Protein AF-A0A4S0QRS9-F1 (afdb_monomer)

pLDDT: mean 95.57, std 4.65, range [70.19, 98.81]

Mean predicted aligned error: 3.12 Å

Radius of gyration: 15.11 Å; Cα contacts (8 Å, |Δi|>4): 21; chains: 1; bounding box: 31×20×39 Å

Structure (mmCIF, N/CA/C/O backbone):
data_AF-A0A4S0QRS9-F1
#
_entry.id   AF-A0A4S0QRS9-F1
#
loop_
_atom_site.group_PDB
_atom_site.id
_atom_site.type_symbol
_atom_site.label_atom_id
_atom_site.label_alt_id
_atom_site.label_comp_id
_atom_site.label_asym_id
_atom_site.label_entity_id
_atom_site.label_seq_id
_atom_site.pdbx_PDB_ins_code
_atom_site.Cartn_x
_atom_site.Cartn_y
_atom_site.Cartn_z
_atom_site.occupancy
_atom_site.B_iso_or_equiv
_atom_site.auth_seq_id
_atom_site.auth_comp_id
_atom_site.auth_asym_id
_atom_site.auth_atom_id
_atom_site.pdbx_PDB_model_num
ATOM 1 N N . ALA A 1 1 ? 11.392 5.254 6.844 1.00 94.44 1 ALA A N 1
ATOM 2 C CA . ALA A 1 1 ? 11.210 3.938 7.490 1.00 94.44 1 ALA A CA 1
ATOM 3 C C . ALA A 1 1 ? 11.552 4.024 8.972 1.00 94.44 1 ALA A C 1
ATOM 5 O O . ALA A 1 1 ? 10.625 4.032 9.764 1.00 94.44 1 ALA A O 1
ATOM 6 N N . GLN A 1 2 ? 12.829 4.223 9.327 1.00 96.19 2 GLN A N 1
ATOM 7 C CA . GLN A 1 2 ? 13.310 4.276 10.719 1.00 96.19 2 GLN A CA 1
ATOM 8 C C . GLN A 1 2 ? 12.527 5.268 11.597 1.00 96.19 2 GLN A C 1
ATOM 10 O O . GLN A 1 2 ? 11.828 4.849 12.507 1.00 96.19 2 GLN A O 1
ATOM 15 N N . ASN A 1 3 ? 12.518 6.559 11.246 1.00 96.62 3 ASN A N 1
ATOM 16 C CA . ASN A 1 3 ? 11.811 7.583 12.036 1.00 96.62 3 ASN A CA 1
ATOM 17 C C . ASN A 1 3 ? 10.283 7.413 12.083 1.00 96.62 3 ASN A C 1
ATOM 19 O O . ASN A 1 3 ? 9.627 8.043 12.901 1.00 96.62 3 ASN A O 1
ATOM 23 N N . ALA A 1 4 ? 9.712 6.610 11.183 1.00 95.44 4 ALA A N 1
ATOM 24 C CA . ALA A 1 4 ? 8.276 6.352 11.141 1.00 95.44 4 ALA A CA 1
ATOM 25 C C . ALA A 1 4 ? 7.888 5.054 11.872 1.00 95.44 4 ALA A C 1
ATOM 27 O O . ALA A 1 4 ? 6.704 4.747 11.938 1.00 95.44 4 ALA A O 1
ATOM 28 N N . GLY A 1 5 ? 8.855 4.268 12.365 1.00 96.69 5 GLY A N 1
ATOM 29 C CA . GLY A 1 5 ? 8.584 2.975 13.003 1.00 96.69 5 GLY A CA 1
ATOM 30 C C . GLY A 1 5 ? 7.958 1.938 12.063 1.00 96.69 5 GLY A C 1
ATOM 31 O O . GLY A 1 5 ? 7.270 1.031 12.520 1.00 96.69 5 GLY A O 1
ATOM 32 N N . ILE A 1 6 ? 8.158 2.069 10.744 1.00 97.12 6 ILE A N 1
ATOM 33 C CA . ILE A 1 6 ? 7.581 1.152 9.750 1.00 97.12 6 ILE A CA 1
ATOM 34 C C . ILE A 1 6 ? 8.634 0.212 9.173 1.00 97.12 6 ILE A C 1
ATOM 36 O O . ILE A 1 6 ? 9.774 0.605 8.905 1.00 97.12 6 ILE A O 1
ATOM 40 N N . THR A 1 7 ? 8.199 -1.006 8.863 1.00 97.88 7 THR A N 1
ATOM 41 C CA . THR A 1 7 ? 8.937 -1.894 7.964 1.00 97.88 7 THR A CA 1
ATOM 42 C C . THR A 1 7 ? 8.589 -1.514 6.529 1.00 97.88 7 THR A C 1
ATOM 44 O O . THR A 1 7 ? 7.424 -1.547 6.144 1.00 97.88 7 THR A O 1
ATOM 47 N N . LEU A 1 8 ? 9.589 -1.122 5.739 1.00 98.12 8 LEU A N 1
ATOM 48 C CA . LEU A 1 8 ? 9.410 -0.707 4.349 1.00 98.12 8 LEU A CA 1
ATOM 49 C C . LEU A 1 8 ? 10.344 -1.509 3.449 1.00 98.12 8 LEU A C 1
ATOM 51 O O . LEU A 1 8 ? 11.557 -1.472 3.635 1.00 98.12 8 LEU A O 1
ATOM 55 N N . HIS A 1 9 ? 9.774 -2.168 2.445 1.00 98.44 9 HIS A N 1
ATOM 56 C CA . HIS A 1 9 ? 10.523 -2.813 1.377 1.00 98.44 9 HIS A CA 1
ATOM 57 C C . HIS A 1 9 ? 10.173 -2.151 0.046 1.00 98.44 9 HIS A C 1
ATOM 59 O O . HIS A 1 9 ? 9.001 -1.921 -0.251 1.00 98.44 9 HIS A O 1
ATOM 65 N N . VAL A 1 10 ? 11.196 -1.827 -0.741 1.00 98.31 10 VAL A N 1
ATOM 66 C CA . VAL A 1 10 ? 11.050 -1.260 -2.081 1.00 98.31 10 VAL A CA 1
ATOM 67 C C . VAL A 1 10 ? 11.931 -2.074 -3.012 1.00 98.31 10 VAL A C 1
ATOM 69 O O . VAL A 1 10 ? 13.133 -2.190 -2.785 1.00 98.31 10 VAL A O 1
ATOM 72 N N . THR A 1 11 ? 11.334 -2.637 -4.057 1.00 98.50 11 THR A N 1
ATOM 73 C CA . THR A 1 11 ? 12.040 -3.436 -5.057 1.00 98.50 11 THR A CA 1
ATOM 74 C C . THR A 1 11 ? 11.800 -2.826 -6.425 1.00 98.50 11 THR A C 1
ATOM 76 O O . THR A 1 11 ? 10.657 -2.689 -6.854 1.00 98.50 11 THR A O 1
ATOM 79 N N . ASN A 1 12 ? 12.878 -2.473 -7.120 1.00 98.25 12 ASN A N 1
ATOM 80 C CA . ASN A 1 12 ? 12.799 -2.133 -8.531 1.00 98.25 12 ASN A CA 1
ATOM 81 C C . ASN A 1 12 ? 12.904 -3.421 -9.354 1.00 98.25 12 ASN A C 1
ATOM 83 O O . ASN A 1 12 ? 13.958 -4.053 -9.361 1.00 98.25 12 ASN A O 1
ATOM 87 N N . HIS A 1 13 ? 11.829 -3.817 -10.031 1.00 98.00 13 HIS A N 1
ATOM 88 C CA . HIS A 1 13 ? 11.828 -5.044 -10.831 1.00 98.00 13 HIS A CA 1
ATOM 89 C C . HIS A 1 13 ? 12.576 -4.883 -12.160 1.00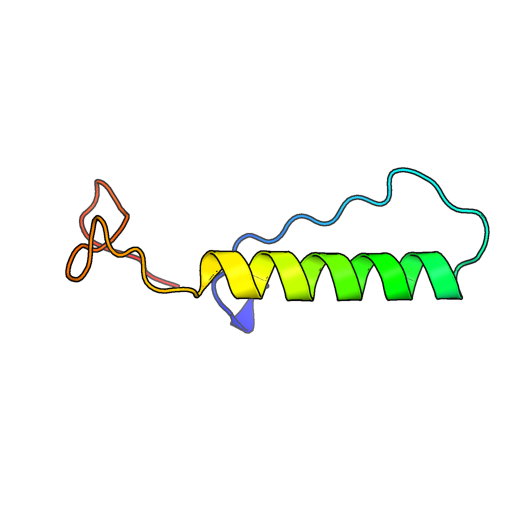 98.00 13 HIS A C 1
ATOM 91 O O . HIS A 1 13 ? 13.226 -5.820 -12.614 1.00 98.00 13 HIS A O 1
ATOM 97 N N . TYR A 1 14 ? 12.481 -3.708 -12.787 1.00 98.00 14 TYR A N 1
ATOM 98 C CA . TYR A 1 14 ? 13.127 -3.387 -14.058 1.00 98.00 14 TYR A CA 1
ATOM 99 C C . TYR A 1 14 ? 13.102 -1.876 -14.304 1.00 98.00 14 TYR A C 1
ATOM 101 O O . TYR A 1 14 ? 12.260 -1.154 -13.778 1.00 98.00 14 TYR A O 1
ATOM 109 N N . GLY A 1 15 ? 13.995 -1.391 -15.162 1.00 97.50 15 GLY A N 1
ATOM 110 C CA . GLY A 1 15 ? 13.978 -0.013 -15.643 1.00 97.50 15 GLY A CA 1
ATOM 111 C C . GLY A 1 15 ? 15.318 0.377 -16.255 1.00 97.50 15 GLY A C 1
ATOM 112 O O . GLY A 1 15 ? 16.353 -0.144 -15.855 1.00 97.50 15 GLY A O 1
ATOM 113 N N . ALA A 1 16 ? 15.293 1.297 -17.220 1.00 97.69 16 ALA A N 1
ATOM 114 C CA . ALA A 1 16 ? 16.498 1.803 -17.889 1.00 97.69 16 ALA A CA 1
ATOM 115 C C . ALA A 1 16 ? 16.765 3.294 -17.617 1.00 97.69 16 ALA A C 1
ATOM 117 O O . ALA A 1 16 ? 17.872 3.776 -17.828 1.00 97.69 16 ALA A O 1
ATOM 118 N N . ASN A 1 17 ? 15.753 4.038 -17.158 1.00 98.56 17 ASN A N 1
ATOM 119 C CA . ASN A 1 17 ? 15.856 5.467 -16.884 1.00 98.56 17 ASN A CA 1
ATOM 120 C C . ASN A 1 17 ? 15.772 5.720 -15.373 1.00 98.56 17 ASN A C 1
ATOM 122 O O . ASN A 1 17 ? 14.756 5.422 -14.746 1.00 98.56 17 ASN A O 1
ATOM 126 N N . ASN A 1 18 ? 16.823 6.313 -14.807 1.00 98.62 18 ASN A N 1
ATOM 127 C CA . ASN A 1 18 ? 16.933 6.547 -13.366 1.00 98.62 18 ASN A CA 1
ATOM 128 C C . ASN A 1 18 ? 15.848 7.482 -12.814 1.00 98.62 18 ASN A C 1
ATOM 130 O O . ASN A 1 18 ? 15.378 7.261 -11.699 1.00 98.62 18 ASN A O 1
ATOM 134 N N . HIS A 1 19 ? 15.422 8.490 -13.584 1.00 98.56 19 HIS A N 1
ATOM 135 C CA . HIS A 1 19 ? 14.343 9.391 -13.177 1.00 98.56 19 HIS A CA 1
ATOM 136 C C . HIS A 1 19 ? 13.029 8.617 -13.023 1.00 98.56 19 HIS A C 1
ATOM 138 O O . HIS A 1 19 ? 12.401 8.681 -11.968 1.00 98.56 19 HIS A O 1
ATOM 144 N N . HIS A 1 20 ? 12.670 7.798 -14.016 1.00 98.62 20 HIS A N 1
ATOM 145 C CA . HIS A 1 20 ? 11.461 6.974 -13.943 1.00 98.62 20 HIS A CA 1
ATOM 146 C C . HIS A 1 20 ? 11.544 5.901 -12.848 1.00 98.62 20 HIS A C 1
ATOM 148 O O . HIS A 1 20 ? 10.553 5.650 -12.166 1.00 98.62 20 HIS A O 1
ATOM 154 N N . ILE A 1 21 ? 12.708 5.278 -12.632 1.00 98.81 21 ILE A N 1
ATOM 155 C CA . ILE A 1 21 ? 12.888 4.297 -11.547 1.00 98.81 21 ILE A CA 1
ATOM 156 C C . ILE A 1 21 ? 12.653 4.959 -10.184 1.00 98.81 21 ILE A C 1
ATOM 158 O O . ILE A 1 21 ? 11.882 4.449 -9.374 1.00 98.81 21 ILE A O 1
ATOM 162 N N . ALA A 1 22 ? 13.268 6.115 -9.926 1.00 98.75 22 ALA A N 1
ATOM 163 C CA . ALA A 1 22 ? 13.056 6.827 -8.671 1.00 98.75 22 ALA A CA 1
ATOM 164 C C . ALA A 1 22 ? 11.580 7.222 -8.507 1.00 98.75 22 ALA A C 1
ATOM 166 O O . ALA A 1 22 ? 10.957 6.904 -7.495 1.00 98.75 22 ALA A O 1
ATOM 167 N N . GLU A 1 23 ? 10.992 7.852 -9.523 1.00 98.81 23 GLU A N 1
ATOM 168 C CA . GLU A 1 23 ? 9.602 8.303 -9.485 1.00 98.81 23 GLU A CA 1
ATOM 169 C C . GLU A 1 23 ? 8.618 7.147 -9.241 1.00 98.81 23 GLU A C 1
ATOM 171 O O . GLU A 1 23 ? 7.704 7.271 -8.421 1.00 98.81 23 GLU A O 1
ATOM 176 N N . THR A 1 24 ? 8.813 6.001 -9.899 1.00 98.56 24 THR A N 1
ATOM 177 C CA . THR A 1 24 ? 7.963 4.816 -9.705 1.00 98.56 24 THR A CA 1
ATOM 178 C C . THR A 1 24 ? 8.097 4.235 -8.302 1.00 98.56 24 THR A C 1
ATOM 180 O O . THR A 1 24 ? 7.069 3.937 -7.690 1.00 98.56 24 THR A O 1
ATOM 183 N N . CYS A 1 25 ? 9.308 4.166 -7.739 1.00 98.75 25 CYS A N 1
ATOM 184 C CA . CYS A 1 25 ? 9.519 3.781 -6.342 1.00 98.75 25 CYS A CA 1
ATOM 185 C C . CYS A 1 25 ? 8.736 4.691 -5.379 1.00 98.75 25 CYS A C 1
ATOM 187 O O . CYS A 1 25 ? 7.995 4.197 -4.529 1.00 98.75 25 CYS A O 1
ATOM 189 N N . PHE A 1 26 ? 8.825 6.017 -5.531 1.00 98.81 26 PHE A N 1
ATOM 190 C CA . PHE A 1 26 ? 8.108 6.954 -4.656 1.00 98.81 26 PHE A CA 1
ATOM 191 C C . PHE A 1 26 ? 6.585 6.884 -4.831 1.00 98.81 26 PHE A C 1
ATOM 193 O O . PHE A 1 26 ? 5.853 6.861 -3.838 1.00 98.81 26 PHE A O 1
ATOM 200 N N . LYS A 1 27 ? 6.086 6.777 -6.069 1.00 98.69 27 LYS A N 1
ATOM 201 C CA . LYS A 1 27 ? 4.650 6.593 -6.339 1.00 98.69 27 LYS A CA 1
ATOM 202 C C . LYS A 1 27 ? 4.119 5.287 -5.741 1.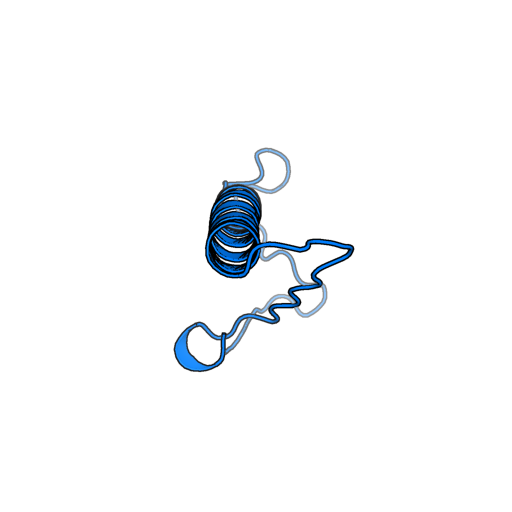00 98.69 27 LYS A C 1
ATOM 204 O O . LYS A 1 27 ? 3.027 5.280 -5.171 1.00 98.69 27 LYS A O 1
ATOM 209 N N . ALA A 1 28 ? 4.881 4.196 -5.834 1.00 98.75 28 ALA A N 1
ATOM 210 C CA . ALA A 1 28 ? 4.510 2.913 -5.245 1.00 98.75 28 ALA A CA 1
ATOM 211 C C . ALA A 1 28 ? 4.412 3.005 -3.716 1.00 98.75 28 ALA A C 1
ATOM 213 O O . ALA A 1 28 ? 3.400 2.596 -3.145 1.00 98.75 28 ALA A O 1
ATOM 214 N N . VAL A 1 29 ? 5.406 3.621 -3.065 1.00 98.75 29 VAL A N 1
ATOM 215 C CA . VAL A 1 29 ? 5.398 3.850 -1.611 1.00 98.75 29 VAL A CA 1
ATOM 216 C C . VAL A 1 29 ? 4.203 4.706 -1.188 1.00 98.75 29 VAL A C 1
ATOM 218 O O . VAL A 1 29 ? 3.514 4.346 -0.237 1.00 98.75 29 VAL A O 1
ATOM 221 N N . ALA A 1 30 ? 3.893 5.786 -1.910 1.00 98.62 30 ALA A N 1
ATOM 222 C CA . ALA A 1 30 ? 2.740 6.635 -1.604 1.00 98.62 30 ALA A CA 1
ATOM 223 C C . ALA A 1 30 ? 1.411 5.857 -1.644 1.00 98.62 30 ALA A C 1
ATOM 225 O O . ALA A 1 30 ? 0.578 5.992 -0.746 1.00 98.62 30 ALA A O 1
ATOM 226 N N . ARG A 1 31 ? 1.218 4.995 -2.652 1.00 98.56 31 ARG A N 1
ATOM 227 C CA . ARG A 1 31 ? 0.013 4.153 -2.762 1.00 98.56 31 ARG A CA 1
ATOM 228 C C . ARG A 1 31 ? -0.059 3.078 -1.676 1.00 98.56 31 ARG A C 1
ATOM 230 O O . ARG A 1 31 ? -1.139 2.836 -1.135 1.00 98.56 31 ARG A O 1
ATOM 237 N N . ALA A 1 32 ? 1.071 2.447 -1.358 1.00 98.50 32 ALA A N 1
ATOM 238 C CA . ALA A 1 32 ? 1.148 1.440 -0.304 1.00 98.50 32 ALA A CA 1
ATOM 239 C C . ALA A 1 32 ? 0.835 2.047 1.071 1.00 98.50 32 ALA A C 1
ATOM 241 O O . ALA A 1 32 ? 0.012 1.506 1.803 1.00 98.50 32 ALA A O 1
ATOM 242 N N . LEU A 1 33 ? 1.416 3.211 1.386 1.00 98.38 33 LEU A N 1
ATOM 243 C CA . LEU A 1 33 ? 1.154 3.921 2.639 1.00 98.38 33 LEU A CA 1
ATOM 244 C C . LEU A 1 33 ? -0.297 4.376 2.751 1.00 98.38 33 LEU A C 1
ATOM 246 O O . LEU A 1 33 ? -0.890 4.202 3.808 1.00 98.38 33 LEU A O 1
ATOM 250 N N . ARG A 1 34 ? -0.892 4.900 1.671 1.00 98.25 34 ARG A N 1
ATOM 251 C CA . ARG A 1 34 ? -2.321 5.237 1.665 1.00 98.25 34 ARG A CA 1
ATOM 252 C C . ARG A 1 34 ? -3.170 4.039 2.087 1.00 98.25 34 ARG A C 1
ATOM 254 O O . ARG A 1 34 ? -3.967 4.165 3.002 1.00 98.25 34 ARG A O 1
ATOM 261 N N . SER A 1 35 ? -2.947 2.885 1.460 1.00 97.06 35 SER A N 1
ATOM 262 C CA . SER A 1 35 ? -3.715 1.669 1.758 1.00 97.06 35 SER A CA 1
ATOM 263 C C . SER A 1 35 ? -3.475 1.177 3.191 1.00 97.06 35 SER A C 1
ATOM 265 O O . SER A 1 35 ? -4.402 0.727 3.849 1.00 97.06 35 SER A O 1
ATOM 267 N N . ALA A 1 36 ? -2.241 1.280 3.693 1.00 96.12 36 ALA A N 1
ATOM 268 C CA . ALA A 1 36 ? -1.883 0.839 5.042 1.00 96.12 36 ALA A CA 1
ATOM 269 C C . ALA A 1 36 ? -2.426 1.748 6.161 1.00 96.12 36 ALA A C 1
ATOM 271 O O . ALA A 1 36 ? -2.558 1.295 7.294 1.00 96.12 36 ALA A O 1
ATOM 272 N N . LEU A 1 37 ? -2.700 3.023 5.862 1.00 94.56 37 LEU A N 1
ATOM 273 C CA . LEU A 1 37 ? -3.192 4.015 6.827 1.00 94.56 37 LEU A CA 1
ATOM 274 C C . LEU A 1 37 ? -4.716 4.200 6.791 1.00 94.56 37 LEU A C 1
ATOM 276 O O . LEU A 1 37 ? -5.270 4.885 7.652 1.00 94.56 37 LEU A O 1
ATOM 280 N N . GLU A 1 38 ? -5.401 3.636 5.797 1.00 95.44 38 GLU A N 1
ATOM 281 C CA . GLU A 1 38 ? -6.861 3.660 5.728 1.00 95.44 38 GLU A CA 1
ATOM 282 C C . GLU A 1 38 ? -7.471 2.853 6.890 1.00 95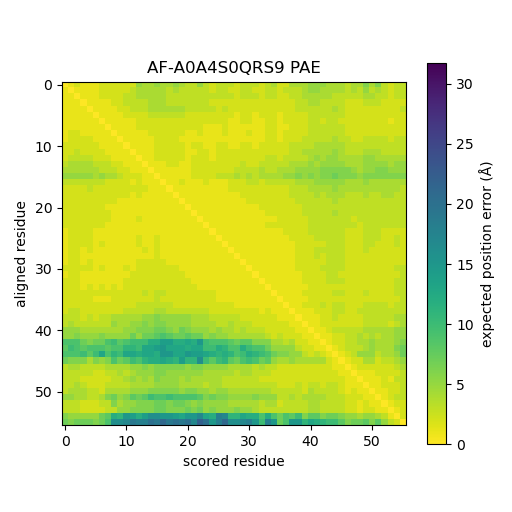.44 38 GLU A C 1
ATOM 284 O O . GLU A 1 38 ? -6.957 1.811 7.296 1.00 95.44 38 GLU A O 1
ATOM 289 N N . ARG A 1 39 ? -8.581 3.349 7.456 1.00 92.38 39 ARG A N 1
ATOM 290 C CA . ARG A 1 39 ? -9.298 2.640 8.526 1.00 92.38 39 ARG A CA 1
ATOM 291 C C . ARG A 1 39 ? -9.919 1.366 7.963 1.00 92.38 39 ARG A C 1
ATOM 293 O O . ARG A 1 39 ? -10.660 1.443 6.985 1.00 92.38 39 ARG A O 1
ATOM 300 N N . ASP A 1 40 ? -9.682 0.227 8.609 1.00 94.19 40 ASP A N 1
ATOM 301 C CA . ASP A 1 40 ? -10.342 -1.029 8.252 1.00 94.19 40 ASP A CA 1
ATOM 302 C C . ASP A 1 40 ? -11.778 -1.047 8.817 1.00 94.19 40 ASP A C 1
ATOM 304 O O . ASP A 1 40 ? -11.954 -1.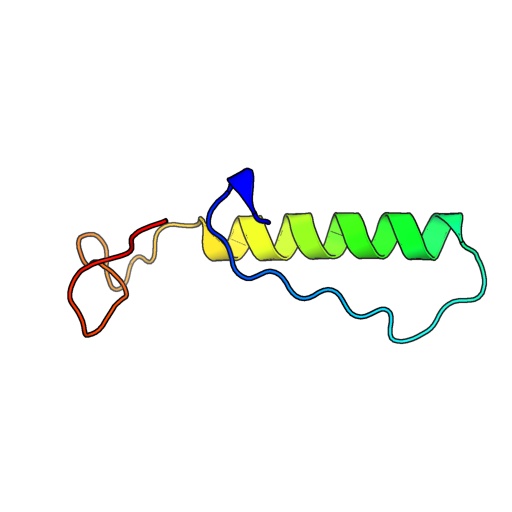139 10.036 1.00 94.19 40 ASP A O 1
ATOM 308 N N . PRO A 1 41 ? -12.829 -0.992 7.974 1.00 93.94 41 PRO A N 1
ATOM 309 C CA . PRO A 1 41 ? -14.213 -1.005 8.445 1.00 93.94 41 PRO A CA 1
ATOM 310 C C . PRO A 1 41 ? -14.617 -2.333 9.102 1.00 93.94 41 PRO A C 1
ATOM 312 O O . PRO A 1 41 ? -15.635 -2.385 9.786 1.00 93.94 41 PRO A O 1
ATOM 315 N N . ARG A 1 42 ? -13.848 -3.413 8.907 1.00 94.06 42 ARG A N 1
ATOM 316 C CA . ARG A 1 42 ? -14.098 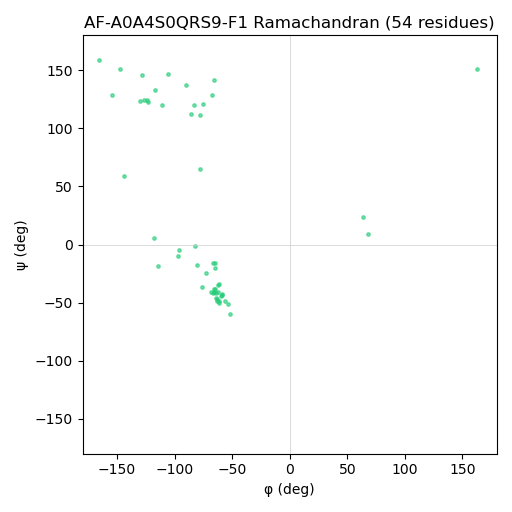-4.718 9.541 1.00 94.06 42 ARG A CA 1
ATOM 317 C C . ARG A 1 42 ? -13.581 -4.771 10.976 1.00 94.06 42 ARG A C 1
ATOM 319 O O . ARG A 1 42 ? -13.964 -5.667 11.722 1.00 94.06 42 ARG A O 1
ATOM 326 N N . GLN A 1 43 ? -12.691 -3.849 11.340 1.00 90.94 43 GLN A N 1
ATOM 327 C CA . GLN A 1 43 ? -11.957 -3.838 12.603 1.00 90.94 43 GLN A CA 1
ATOM 328 C C . GLN A 1 43 ? -11.766 -2.394 13.114 1.00 90.94 43 GLN A C 1
ATOM 330 O O . GLN A 1 43 ? -10.631 -1.956 13.293 1.00 90.94 43 GLN A O 1
ATOM 335 N N . PRO A 1 44 ? -12.855 -1.633 13.344 1.00 86.56 44 PRO A N 1
ATOM 336 C CA . PRO A 1 44 ? -12.787 -0.184 13.570 1.00 86.56 44 PRO A CA 1
ATOM 337 C C . PRO A 1 44 ? -11.975 0.227 14.808 1.00 86.56 44 PRO A C 1
ATOM 339 O O . PRO A 1 44 ? -11.293 1.249 14.767 1.00 86.56 44 PRO A O 1
ATOM 342 N N . ASP A 1 45 ? -12.013 -0.583 15.870 1.00 87.94 45 ASP A N 1
ATOM 343 C CA . ASP A 1 45 ? -11.399 -0.274 17.171 1.00 87.94 45 ASP A CA 1
ATOM 344 C C . ASP A 1 45 ? -10.293 -1.268 17.570 1.00 87.94 45 ASP A C 1
ATOM 346 O O . ASP A 1 45 ? -9.778 -1.229 18.689 1.00 87.94 45 ASP A O 1
ATOM 350 N N . ALA A 1 46 ? -9.929 -2.197 16.679 1.00 89.69 46 ALA A N 1
ATOM 351 C CA . ALA A 1 46 ? -8.950 -3.231 16.990 1.00 89.69 46 ALA A CA 1
ATOM 352 C C . ALA A 1 46 ? -7.526 -2.780 16.646 1.00 89.69 46 ALA A C 1
ATOM 354 O O . ALA A 1 46 ? -7.261 -2.248 15.569 1.00 89.69 46 ALA A O 1
ATOM 355 N N . VAL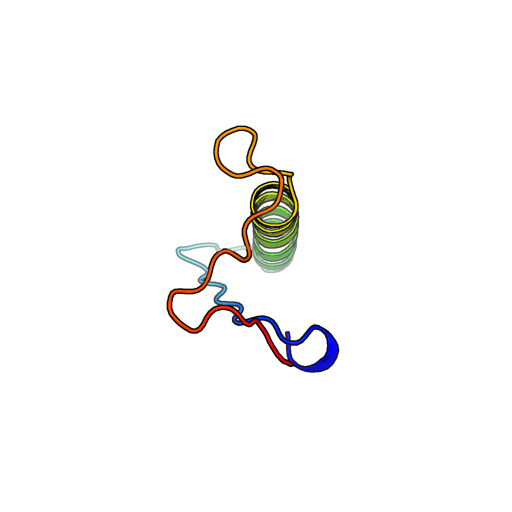 A 1 47 ? -6.575 -3.075 17.535 1.00 93.81 47 VAL A N 1
ATOM 356 C CA . VAL A 1 47 ? -5.151 -3.009 17.190 1.00 93.81 47 VAL A CA 1
ATOM 357 C C . VAL A 1 47 ? -4.826 -4.231 16.324 1.00 93.81 47 VAL A C 1
ATOM 359 O O . VAL A 1 47 ? -4.989 -5.351 16.814 1.00 93.81 47 VAL A O 1
ATOM 362 N N . PRO A 1 48 ? -4.337 -4.073 15.077 1.00 93.31 48 PRO A N 1
ATOM 363 C CA . PRO A 1 48 ? -4.087 -5.193 14.168 1.00 93.31 48 PRO A CA 1
ATOM 364 C C . PRO A 1 48 ? -2.783 -5.927 14.532 1.00 93.31 48 PRO A C 1
ATOM 366 O O . PRO A 1 48 ? -1.795 -5.912 13.803 1.00 93.31 48 PRO A O 1
ATOM 369 N N . SER A 1 49 ? -2.760 -6.544 15.713 1.00 94.12 49 SER A N 1
ATOM 370 C CA . SER A 1 49 ? -1.624 -7.266 16.283 1.00 94.12 49 SER A CA 1
ATOM 371 C C . SER A 1 49 ? -2.128 -8.320 17.263 1.00 94.12 49 SER A C 1
ATOM 373 O O . SER A 1 49 ? -2.852 -8.002 18.203 1.00 94.12 49 SE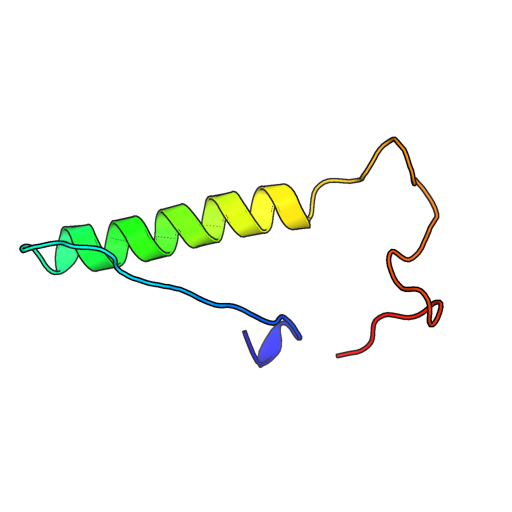R A O 1
ATOM 375 N N . THR A 1 50 ? -1.687 -9.571 17.115 1.00 94.25 50 THR A N 1
ATOM 376 C CA . THR A 1 50 ? -2.016 -10.657 18.062 1.00 94.25 50 THR A CA 1
ATOM 377 C C . THR A 1 50 ? -1.439 -10.420 19.459 1.00 94.25 50 THR A C 1
ATOM 379 O O . THR A 1 50 ? -1.935 -10.970 20.435 1.00 94.25 50 THR A O 1
ATOM 382 N N . LY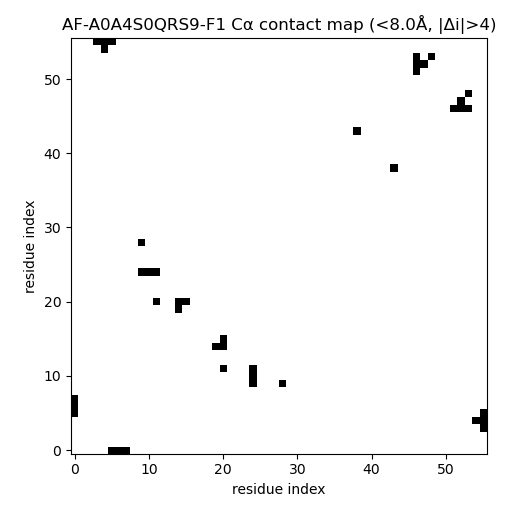S A 1 51 ? -0.416 -9.563 19.576 1.00 94.75 51 LYS A N 1
ATOM 383 C CA . LYS A 1 51 ? 0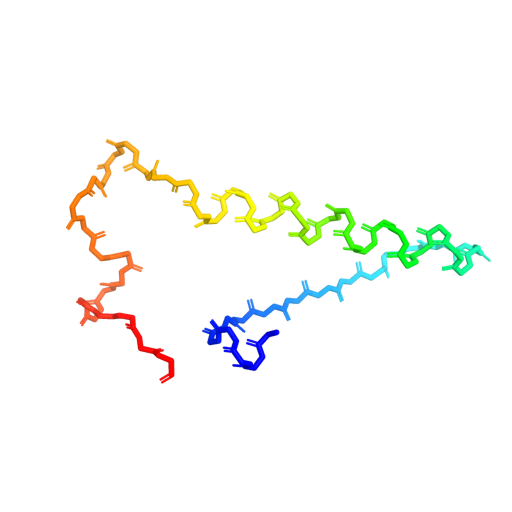.139 -9.105 20.858 1.00 94.75 51 LYS A CA 1
ATOM 384 C C . LYS A 1 51 ? -0.661 -7.952 21.479 1.00 94.75 51 LYS A C 1
ATOM 386 O O . LYS A 1 51 ? -0.261 -7.437 22.520 1.00 94.75 51 LYS A O 1
ATOM 391 N N . GLY A 1 52 ? -1.719 -7.479 20.816 1.00 93.44 52 GLY A N 1
ATOM 392 C CA . GLY A 1 52 ? -2.569 -6.375 21.271 1.00 93.44 52 GLY A CA 1
ATOM 393 C C . GLY A 1 52 ? -1.892 -5.000 21.282 1.00 93.44 52 GLY A C 1
ATOM 394 O O . GLY A 1 52 ? -2.445 -4.050 21.821 1.00 93.44 52 GLY A O 1
ATOM 395 N N . SER A 1 53 ? -0.686 -4.870 20.720 1.00 94.62 53 SER A N 1
ATOM 396 C CA . SER A 1 53 ? 0.049 -3.602 20.677 1.00 94.62 53 SER A CA 1
ATOM 397 C C . SER A 1 53 ? 0.912 -3.476 19.421 1.00 94.62 53 SER A C 1
ATOM 399 O O . SER A 1 53 ? 1.387 -4.475 18.870 1.00 94.62 53 SER A O 1
ATOM 401 N N . LEU A 1 54 ? 1.111 -2.230 18.990 1.00 91.56 54 LEU A N 1
ATOM 402 C CA . LEU A 1 54 ? 2.078 -1.807 17.980 1.00 91.56 54 LEU A CA 1
ATOM 403 C C . LEU A 1 54 ? 2.952 -0.731 18.628 1.00 91.56 54 LEU A C 1
ATOM 405 O O . LEU A 1 54 ? 2.432 0.236 19.182 1.00 91.56 54 LEU A O 1
ATOM 409 N N . LYS A 1 55 ? 4.268 -0.936 18.623 1.00 86.62 55 LYS A N 1
ATOM 410 C CA . LYS A 1 55 ? 5.255 -0.019 19.205 1.00 86.62 55 LYS A CA 1
ATOM 411 C C . LYS A 1 55 ? 6.330 0.268 18.160 1.00 86.62 55 LYS A C 1
ATOM 413 O O . LYS A 1 55 ? 6.625 -0.616 17.355 1.00 86.62 55 LYS A O 1
ATOM 418 N N . GLY A 1 56 ? 6.847 1.495 18.179 1.00 70.19 56 GLY A N 1
ATOM 419 C CA . GLY A 1 56 ? 8.018 1.919 17.407 1.00 70.19 56 GLY A CA 1
ATOM 420 C C . GLY A 1 56 ? 9.309 1.658 18.160 1.00 70.19 56 GLY A C 1
ATOM 421 O O . GLY A 1 56 ? 9.253 1.641 19.412 1.00 70.19 56 GLY A O 1
#

Solvent-accessible surface area (backbone atoms only — not comparable to full-atom values): 3863 Å² total; per-residue (Å²): 79,78,95,73,54,47,92,78,87,86,82,84,91,76,78,91,50,70,68,60,45,52,51,50,52,54,52,51,51,53,54,51,49,53,65,72,69,52,84,51,86,92,46,79,88,59,61,98,34,98,82,66,62,88,81,112

Foldseek 3Di:
DVVVLDDDDFDDPDDDDPVVSVVVRVVVVVVVVVVVPDQDPVANPADPDPVRDDDD

Sequence (56 aa):
AQNAGITLHVTNHYGANNHHIAETCFKAVARALRSALERDPRQPDAVPSTKGSLKG

Secondary structure (DSSP, 8-state):
-GGGT----------S-HHHHHHHHHHHHHHHHHHHHS--TTSTT--SSTTS----